Protein AF-A0A8K0HXJ4-F1 (afdb_monomer_lite)

Radius of gyration: 17.36 Å; chains: 1; bounding box: 31×58×34 Å

InterPro domains:
  IPR015947 PUA-like superfamily [SSF88697] (5-65)

Foldseek 3Di:
DDDDFDDDPPPDGDDDDFFAQQADDDPVNLVVDPVNVPPPVVVPVPDDDGDDDPVRVVVVCVVSVHGDGPPPDDDDPDPDDDDDD

Organism: Cocos nucifera (NCBI:txid13894)

Secondary structure (DSSP, 8-state):
-PPPPP--TTS--------EESSPPPHHHHHH-STTTT-HHHH-TT-SS----HHHHHHHHHHTT-EE--SSS------------

Sequence (85 aa):
MPVVFTAGEEGAVDLKKLGKMRCPICLKDIKAEVVMKGFTLLRQPHILVIPVLEDIWEHLYEKGKGFTDDEEGVLAVAVEEEEEG

Structure (mmCIF, N/CA/C/O backbone):
data_AF-A0A8K0HXJ4-F1
#
_entry.id   AF-A0A8K0HXJ4-F1
#
loop_
_atom_site.group_PDB
_atom_site.id
_atom_site.type_symbol
_atom_site.label_atom_id
_atom_site.label_alt_id
_atom_site.label_comp_id
_atom_site.label_asym_id
_atom_site.label_entity_id
_atom_site.label_seq_id
_atom_site.pdbx_PDB_ins_code
_atom_site.Cartn_x
_atom_site.Cartn_y
_atom_site.Cartn_z
_atom_site.occupancy
_atom_site.B_iso_or_equiv
_atom_site.auth_seq_id
_atom_site.auth_comp_id
_atom_site.auth_asym_id
_atom_site.auth_atom_id
_atom_site.pdbx_PDB_model_num
ATOM 1 N N . MET A 1 1 ? -9.376 4.076 -14.146 1.00 37.97 1 MET A N 1
ATOM 2 C CA . MET A 1 1 ? -8.860 3.604 -15.463 1.00 37.97 1 MET A CA 1
ATOM 3 C C . MET A 1 1 ? -9.059 2.093 -15.586 1.00 37.97 1 MET A C 1
ATOM 5 O O . MET A 1 1 ? -8.751 1.411 -14.616 1.00 37.97 1 MET A O 1
ATOM 9 N N . PRO A 1 2 ? -9.563 1.540 -16.708 1.00 39.22 2 PRO A N 1
ATOM 10 C CA . PRO A 1 2 ? -9.660 0.090 -16.869 1.00 39.22 2 PRO A CA 1
ATOM 11 C C . PRO A 1 2 ? -8.280 -0.513 -17.166 1.00 39.22 2 PRO A C 1
ATOM 13 O O . PRO A 1 2 ? -7.583 -0.075 -18.080 1.00 39.22 2 PRO A O 1
ATOM 16 N N . VAL A 1 3 ? -7.889 -1.521 -16.389 1.00 50.81 3 VAL A N 1
ATOM 17 C CA . VAL A 1 3 ? -6.677 -2.314 -16.631 1.00 50.81 3 VAL A CA 1
ATOM 18 C C . VAL A 1 3 ? -6.995 -3.325 -17.737 1.00 50.81 3 VAL A C 1
ATOM 20 O O . VAL A 1 3 ? -7.940 -4.103 -17.612 1.00 50.81 3 VAL A O 1
ATOM 23 N N . VAL A 1 4 ? -6.250 -3.285 -18.844 1.00 47.50 4 VAL A N 1
ATOM 24 C CA . VAL A 1 4 ? -6.387 -4.243 -19.953 1.00 47.50 4 VAL A CA 1
ATOM 25 C C . VAL A 1 4 ? -5.574 -5.488 -19.608 1.00 47.50 4 VAL A C 1
ATOM 27 O O . VAL A 1 4 ? -4.360 -5.398 -19.449 1.00 47.50 4 VAL A O 1
ATOM 30 N N . PHE A 1 5 ? -6.231 -6.643 -19.499 1.00 50.41 5 PHE A N 1
ATOM 31 C CA . PHE A 1 5 ? -5.564 -7.929 -19.290 1.00 50.41 5 PHE A CA 1
ATOM 32 C C . PHE A 1 5 ? -5.497 -8.690 -20.615 1.00 50.41 5 PHE A C 1
ATOM 34 O O . PHE A 1 5 ? -6.528 -8.966 -21.230 1.00 50.41 5 PHE A O 1
ATOM 41 N N . THR A 1 6 ? -4.294 -9.048 -21.060 1.00 49.78 6 THR A N 1
ATOM 42 C CA . THR A 1 6 ? -4.109 -10.049 -22.114 1.00 49.78 6 THR A CA 1
ATOM 43 C C . THR A 1 6 ? -4.086 -11.416 -21.448 1.00 49.78 6 THR A C 1
ATOM 45 O O . THR A 1 6 ? -3.248 -11.658 -20.583 1.00 49.78 6 THR A O 1
ATOM 48 N N . ALA A 1 7 ? -5.032 -12.285 -21.800 1.00 49.16 7 ALA A N 1
ATOM 49 C CA . ALA A 1 7 ? -5.121 -13.630 -21.244 1.00 49.16 7 ALA A CA 1
ATOM 50 C C . ALA A 1 7 ? -3.878 -14.446 -21.637 1.00 49.16 7 ALA A C 1
ATOM 52 O O . ALA A 1 7 ? -3.791 -14.944 -22.757 1.00 49.16 7 ALA A O 1
ATOM 53 N N . GLY A 1 8 ? -2.914 -14.550 -20.724 1.00 53.84 8 GLY A N 1
ATOM 54 C CA . GLY A 1 8 ? -1.930 -15.624 -20.743 1.00 53.84 8 GLY A CA 1
ATOM 55 C C . GLY A 1 8 ? -2.600 -16.926 -20.305 1.00 53.84 8 GLY A C 1
ATOM 56 O O . GLY A 1 8 ? -3.492 -16.917 -19.448 1.00 53.84 8 GLY A O 1
ATOM 57 N N . GLU A 1 9 ? -2.204 -18.040 -20.919 1.00 54.88 9 GLU A N 1
ATOM 58 C CA . GLU A 1 9 ? -2.553 -19.377 -20.437 1.00 54.88 9 GLU A CA 1
ATOM 59 C C . GLU A 1 9 ? -2.191 -19.469 -18.939 1.00 54.88 9 GLU A C 1
ATOM 61 O O . GLU A 1 9 ? -1.124 -19.025 -18.533 1.00 54.88 9 GLU A O 1
ATOM 66 N N . GLU A 1 10 ? -3.093 -20.006 -18.111 1.00 60.62 10 GLU A N 1
ATOM 67 C CA . GLU A 1 10 ? -2.899 -20.290 -16.668 1.00 60.62 10 GLU A CA 1
ATOM 68 C C .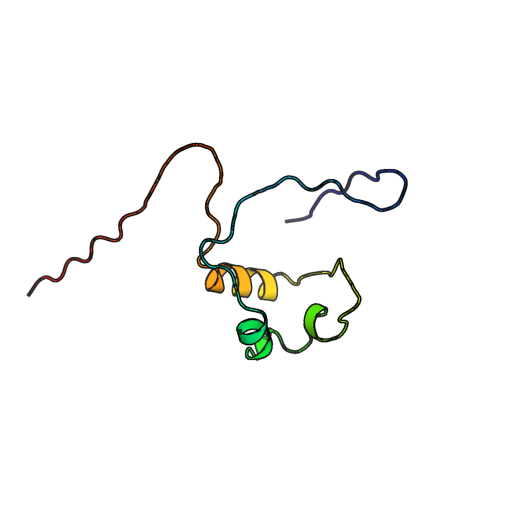 GLU A 1 10 ? -3.206 -19.187 -15.632 1.00 60.62 10 GLU A C 1
ATOM 70 O O . GLU A 1 10 ? -2.926 -19.364 -14.447 1.00 60.62 10 GLU A O 1
ATOM 75 N N . GLY A 1 11 ? -3.882 -18.092 -15.995 1.00 68.31 11 GLY A N 1
ATOM 76 C CA . GLY A 1 11 ? -4.509 -17.208 -14.991 1.00 68.31 11 GLY A CA 1
ATOM 77 C C . GLY A 1 11 ? -3.539 -16.385 -14.128 1.00 68.31 11 GLY A C 1
ATOM 78 O O . GLY A 1 11 ? -3.958 -15.784 -13.136 1.00 68.31 11 GLY A O 1
ATOM 79 N N . ALA A 1 12 ? -2.265 -16.327 -14.515 1.00 77.19 12 ALA A N 1
ATOM 80 C CA . ALA A 1 12 ? -1.294 -15.357 -14.029 1.00 77.19 12 ALA A CA 1
ATOM 81 C C . ALA A 1 12 ? -1.286 -14.113 -14.933 1.00 77.19 12 ALA A C 1
ATOM 83 O O . ALA A 1 12 ? -1.619 -14.183 -16.116 1.00 77.19 12 ALA A O 1
ATOM 84 N N . VAL A 1 13 ? -0.916 -12.964 -14.369 1.00 81.75 13 VAL A N 1
ATOM 85 C CA . VAL A 1 13 ? -0.816 -11.693 -15.098 1.00 81.75 13 VAL A CA 1
ATOM 86 C C . VAL A 1 13 ? 0.599 -11.144 -14.985 1.00 81.75 13 VAL A C 1
ATOM 88 O O . VAL A 1 13 ? 1.162 -11.092 -13.890 1.00 81.75 13 VAL A O 1
ATOM 91 N N . ASP A 1 14 ? 1.163 -10.712 -16.110 1.00 86.88 14 ASP A N 1
ATOM 92 C CA . ASP A 1 14 ? 2.434 -9.995 -16.127 1.00 86.88 14 ASP A CA 1
ATOM 93 C C . ASP A 1 14 ? 2.232 -8.563 -15.618 1.00 86.88 14 ASP A C 1
ATOM 95 O O . ASP A 1 14 ? 1.385 -7.815 -16.114 1.00 86.88 14 ASP A O 1
ATOM 99 N N . LEU A 1 15 ? 3.021 -8.164 -14.617 1.00 85.44 15 LEU A N 1
ATOM 100 C CA . LEU A 1 15 ? 2.978 -6.823 -14.034 1.00 85.44 15 LEU A CA 1
ATOM 101 C C . LEU A 1 15 ? 4.230 -6.037 -14.422 1.00 85.44 15 LEU A C 1
ATOM 103 O O . LEU A 1 15 ? 5.357 -6.485 -14.211 1.00 85.44 15 LEU A O 1
ATOM 107 N N . LYS A 1 16 ? 4.037 -4.816 -14.927 1.00 86.31 16 LYS A N 1
ATOM 108 C CA . LYS A 1 16 ? 5.124 -3.849 -15.099 1.00 86.31 16 LYS A CA 1
ATOM 109 C C 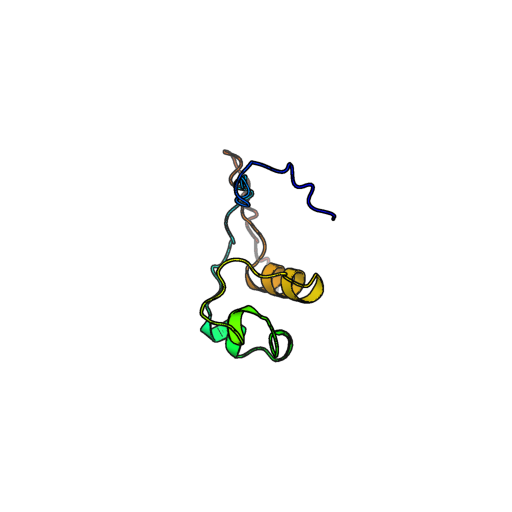. LYS A 1 16 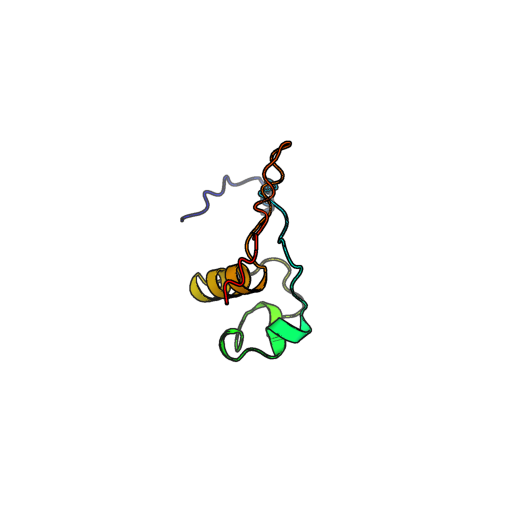? 5.290 -3.043 -13.813 1.00 86.31 16 LYS A C 1
ATOM 111 O O . LYS A 1 16 ? 4.319 -2.510 -13.277 1.00 86.31 16 LYS A O 1
ATOM 116 N N . LYS A 1 17 ? 6.528 -2.909 -13.334 1.00 84.69 17 LYS A N 1
ATOM 117 C CA . LYS A 1 17 ? 6.840 -2.010 -12.217 1.00 84.69 17 LYS A CA 1
ATOM 118 C C . LYS A 1 17 ? 6.569 -0.561 -12.647 1.00 84.69 17 LYS A C 1
ATOM 120 O O . LYS A 1 17 ? 7.162 -0.106 -13.621 1.00 84.69 17 LYS A O 1
ATOM 125 N N . LEU A 1 18 ? 5.686 0.132 -11.925 1.00 83.56 18 LEU A N 1
ATOM 126 C CA . LEU A 1 18 ? 5.347 1.539 -12.179 1.00 83.56 18 LEU A CA 1
ATOM 127 C C . LEU A 1 18 ? 6.211 2.497 -11.343 1.00 83.56 18 LEU A C 1
ATOM 129 O O . LEU A 1 18 ? 6.763 3.448 -11.871 1.00 83.56 18 LEU A O 1
ATOM 133 N N . GLY A 1 19 ? 6.375 2.216 -10.051 1.00 83.69 19 GLY A N 1
ATOM 134 C CA . GLY A 1 19 ? 7.125 3.055 -9.117 1.00 83.69 19 GLY A CA 1
ATOM 135 C C . GLY A 1 19 ? 7.105 2.468 -7.707 1.00 83.69 19 GLY A C 1
ATOM 136 O O . GLY A 1 19 ? 6.450 1.451 -7.460 1.00 83.69 19 GLY A O 1
ATOM 137 N N . LYS A 1 20 ? 7.844 3.079 -6.778 1.00 84.94 20 LYS A N 1
ATOM 138 C CA . LYS A 1 20 ? 7.825 2.716 -5.348 1.00 84.94 20 LYS A CA 1
ATOM 139 C C . LYS A 1 20 ? 7.023 3.740 -4.561 1.00 84.94 20 LYS A C 1
ATOM 141 O O . LYS A 1 20 ? 7.052 4.921 -4.880 1.00 84.94 20 LYS A O 1
ATOM 146 N N . MET A 1 21 ? 6.307 3.305 -3.526 1.00 84.44 21 MET A N 1
ATOM 147 C CA . MET A 1 21 ? 5.616 4.234 -2.623 1.00 84.44 21 MET A CA 1
ATOM 148 C C . MET A 1 21 ? 6.657 5.093 -1.899 1.00 84.44 21 MET A C 1
ATOM 150 O O . MET A 1 21 ? 7.645 4.540 -1.405 1.00 84.44 21 MET A O 1
ATOM 154 N N . ARG A 1 22 ? 6.450 6.414 -1.806 1.00 86.19 22 ARG A N 1
ATOM 155 C CA . ARG A 1 22 ? 7.415 7.304 -1.126 1.00 86.19 22 ARG A CA 1
ATOM 156 C C . ARG A 1 22 ? 7.523 6.989 0.364 1.00 86.19 22 ARG A C 1
ATOM 158 O O . ARG A 1 22 ? 8.604 7.062 0.944 1.00 86.19 22 ARG A O 1
ATOM 165 N N . CYS A 1 23 ? 6.407 6.615 0.981 1.00 87.88 23 CYS A N 1
ATOM 166 C CA . CYS A 1 23 ? 6.350 6.131 2.353 1.00 87.88 23 CYS A CA 1
ATOM 167 C C . CYS A 1 23 ? 5.668 4.755 2.392 1.00 87.88 23 CYS A C 1
ATOM 169 O O . CYS A 1 23 ? 4.494 4.654 2.032 1.00 87.88 23 CYS A O 1
ATOM 171 N N . PRO A 1 24 ? 6.363 3.683 2.822 1.00 86.88 24 PRO A N 1
ATOM 172 C CA . PRO A 1 24 ? 5.741 2.373 2.962 1.00 86.88 24 PRO A CA 1
ATOM 173 C C . PRO A 1 24 ? 4.653 2.417 4.039 1.00 86.88 24 PRO A C 1
ATOM 175 O O . PRO A 1 24 ? 4.862 2.939 5.134 1.00 86.88 24 PRO A O 1
ATOM 178 N N . ILE A 1 25 ? 3.488 1.849 3.732 1.00 87.88 25 ILE A N 1
ATOM 179 C CA . ILE A 1 25 ? 2.331 1.861 4.629 1.00 87.88 25 ILE A CA 1
ATOM 180 C C . ILE A 1 25 ? 2.348 0.603 5.492 1.00 87.88 25 ILE A C 1
ATOM 182 O O . ILE A 1 25 ? 2.375 -0.520 4.984 1.00 87.88 25 ILE A O 1
ATOM 186 N N . CYS A 1 26 ? 2.297 0.773 6.813 1.00 88.69 26 CYS A N 1
ATOM 187 C CA . CYS A 1 26 ? 2.226 -0.361 7.722 1.00 88.69 26 CYS A CA 1
ATOM 188 C C . CYS A 1 26 ? 0.813 -0.959 7.739 1.00 88.69 26 CYS A C 1
ATOM 190 O O . CYS A 1 26 ? -0.182 -0.248 7.860 1.00 88.69 26 CYS A O 1
ATOM 192 N N . LEU A 1 27 ? 0.715 -2.293 7.766 1.00 87.50 27 LEU A N 1
ATOM 193 C CA . LEU A 1 27 ? -0.569 -2.995 7.936 1.00 87.50 27 LEU A CA 1
ATOM 194 C C . LEU A 1 27 ? -1.311 -2.591 9.221 1.00 87.50 27 LEU A C 1
ATOM 196 O O . LEU A 1 27 ? -2.532 -2.703 9.289 1.00 87.50 27 LEU A O 1
ATOM 200 N N . LYS A 1 28 ? -0.579 -2.147 10.252 1.00 87.75 28 LYS A N 1
ATOM 201 C CA . LYS A 1 28 ? -1.164 -1.624 11.494 1.00 87.75 28 LYS A CA 1
ATOM 202 C C . LYS A 1 28 ? -1.972 -0.352 11.237 1.00 87.75 28 LYS A C 1
ATOM 204 O O . LYS A 1 28 ? -3.080 -0.250 11.748 1.00 87.75 28 LYS A O 1
ATOM 209 N N . ASP A 1 29 ? -1.445 0.551 10.413 1.00 86.69 29 ASP A N 1
ATOM 210 C CA . ASP A 1 29 ? -2.111 1.807 10.071 1.00 86.69 29 ASP A CA 1
ATOM 211 C C . ASP A 1 29 ? -3.363 1.538 9.237 1.00 86.69 29 ASP A C 1
ATOM 213 O O . ASP A 1 29 ? -4.420 2.077 9.536 1.00 86.69 29 ASP A O 1
ATOM 217 N N . ILE A 1 30 ? -3.279 0.611 8.276 1.00 87.06 30 ILE A N 1
ATOM 218 C CA . ILE A 1 30 ? -4.427 0.195 7.450 1.00 87.06 30 ILE A CA 1
ATOM 219 C C . ILE A 1 30 ? -5.542 -0.399 8.322 1.00 87.06 30 ILE A C 1
ATOM 221 O O . ILE A 1 30 ? -6.716 -0.119 8.118 1.00 87.06 30 ILE A O 1
ATOM 225 N N . LYS A 1 31 ? -5.199 -1.213 9.330 1.00 85.44 31 LYS A N 1
ATOM 226 C CA . LYS A 1 31 ? -6.191 -1.803 10.247 1.00 85.44 31 LYS A CA 1
ATOM 227 C C . LYS A 1 31 ? -6.863 -0.785 11.169 1.00 85.44 31 LYS A C 1
ATOM 229 O O . LYS A 1 31 ? -7.962 -1.061 11.645 1.00 85.44 31 LYS A O 1
ATOM 234 N N . ALA A 1 32 ? -6.196 0.327 11.470 1.00 86.44 32 ALA A N 1
ATOM 235 C CA . ALA A 1 32 ? -6.709 1.348 12.379 1.00 86.44 32 ALA A CA 1
ATOM 236 C C . ALA A 1 32 ? -7.728 2.287 11.708 1.00 86.44 32 ALA A C 1
ATOM 238 O O . ALA A 1 32 ? -8.472 2.980 12.401 1.00 86.44 32 ALA A O 1
ATOM 239 N N . GLU A 1 33 ? -7.784 2.309 10.377 1.00 84.69 33 GLU A N 1
ATOM 240 C CA . GLU A 1 33 ? -8.622 3.237 9.625 1.00 84.69 33 GLU A CA 1
ATOM 241 C C . GLU A 1 33 ? -10.043 2.723 9.402 1.00 84.69 33 GLU A C 1
ATOM 243 O O . GLU A 1 33 ? -10.282 1.594 8.973 1.00 84.69 33 GLU A O 1
ATOM 248 N N . VAL A 1 34 ? -11.013 3.609 9.633 1.00 82.19 34 VAL A N 1
ATOM 249 C CA . VAL A 1 34 ? -12.438 3.307 9.446 1.00 82.19 34 VAL A CA 1
ATOM 250 C C . VAL A 1 34 ? -12.770 3.074 7.970 1.00 82.19 34 VAL A C 1
ATOM 252 O O . VAL A 1 34 ? -13.575 2.197 7.668 1.00 82.19 34 VAL A O 1
ATOM 255 N N . VAL A 1 35 ? -12.112 3.797 7.059 1.00 81.56 35 VAL A N 1
ATOM 256 C CA . VAL A 1 35 ? -12.284 3.669 5.598 1.00 81.56 35 VAL A CA 1
ATOM 257 C C . VAL A 1 35 ? -11.864 2.280 5.098 1.00 81.56 35 VAL A C 1
ATOM 259 O O . VAL A 1 35 ? -12.434 1.753 4.149 1.00 81.56 35 VAL A O 1
ATOM 262 N N . MET A 1 36 ? -10.936 1.623 5.799 1.00 82.56 36 MET A N 1
ATOM 263 C CA . MET A 1 36 ? -10.438 0.284 5.466 1.00 82.56 36 MET A CA 1
ATOM 264 C C . MET A 1 36 ? -11.318 -0.844 6.028 1.00 82.56 36 MET A C 1
ATOM 266 O O . MET A 1 36 ? -11.040 -2.034 5.831 1.00 82.56 36 MET A O 1
ATOM 270 N N . LYS A 1 37 ? -12.398 -0.507 6.744 1.00 79.62 37 LYS A N 1
ATOM 271 C CA . LYS A 1 37 ? -13.286 -1.488 7.367 1.00 79.62 37 LYS A CA 1
ATOM 272 C C . LYS A 1 37 ? -14.052 -2.261 6.294 1.00 79.62 37 LYS A C 1
ATOM 274 O O . LYS A 1 37 ? -14.943 -1.739 5.638 1.00 79.62 37 LYS A O 1
ATOM 279 N N . GLY A 1 38 ? -13.732 -3.546 6.166 1.00 77.75 38 GLY A N 1
ATOM 280 C CA . GLY A 1 38 ? -14.321 -4.422 5.149 1.00 77.75 38 GLY A CA 1
ATOM 281 C C . GLY A 1 38 ? -13.441 -4.622 3.919 1.00 77.75 38 GLY A C 1
ATOM 282 O O . GLY A 1 38 ? -13.829 -5.387 3.038 1.00 77.75 38 GLY A O 1
ATOM 283 N N . PHE A 1 39 ? -12.246 -4.023 3.886 1.00 83.94 39 PHE A N 1
ATOM 284 C CA . PHE A 1 39 ? -11.269 -4.296 2.843 1.00 83.94 39 PHE A CA 1
ATOM 285 C C . PHE A 1 39 ? -10.901 -5.787 2.819 1.00 83.94 39 PHE A C 1
ATOM 287 O O . PHE A 1 39 ? -10.600 -6.390 3.857 1.00 83.94 39 PHE A O 1
ATOM 294 N N . THR A 1 40 ? -10.921 -6.387 1.627 1.00 83.94 40 THR A N 1
ATOM 295 C CA . THR A 1 40 ? -10.742 -7.834 1.422 1.00 83.94 40 THR A CA 1
ATOM 296 C C . THR A 1 40 ? -9.438 -8.346 2.030 1.00 83.94 40 THR A C 1
ATOM 298 O O . THR A 1 40 ? -9.435 -9.420 2.631 1.00 83.94 40 THR A O 1
ATOM 301 N N . LEU A 1 41 ? -8.369 -7.536 1.993 1.00 83.38 41 LEU A N 1
ATOM 302 C CA . LEU A 1 41 ? -7.076 -7.859 2.609 1.00 83.38 41 LEU A CA 1
ATOM 303 C C . LEU A 1 41 ? -7.187 -8.166 4.108 1.00 83.38 41 LEU A C 1
ATOM 305 O O . LEU A 1 41 ? -6.500 -9.042 4.625 1.00 83.38 41 LEU A O 1
ATOM 309 N N . LEU A 1 42 ? -8.044 -7.430 4.824 1.00 82.94 42 LEU A N 1
ATOM 310 C CA . LEU A 1 42 ? -8.212 -7.577 6.270 1.00 82.94 42 LEU A CA 1
ATOM 311 C C . LEU A 1 42 ? -9.163 -8.719 6.627 1.00 82.94 42 LEU A C 1
ATOM 313 O O . LEU A 1 42 ? -9.056 -9.298 7.707 1.00 82.94 42 LEU A O 1
ATOM 317 N N . ARG A 1 43 ? -10.098 -9.037 5.727 1.00 82.94 43 ARG A N 1
ATOM 318 C CA . ARG A 1 43 ? -11.126 -10.058 5.942 1.00 82.94 43 ARG A CA 1
ATOM 319 C C . ARG A 1 43 ? -10.660 -11.461 5.553 1.00 82.94 43 ARG A C 1
ATOM 321 O O . ARG A 1 43 ? -11.110 -12.427 6.165 1.00 82.94 43 ARG A O 1
ATOM 328 N N . GLN A 1 44 ? -9.798 -11.590 4.547 1.00 83.81 44 GLN A N 1
ATOM 329 C CA . GLN A 1 44 ? -9.391 -12.881 3.987 1.00 83.81 44 GLN A CA 1
ATOM 330 C C . GLN A 1 44 ? -7.859 -12.974 3.882 1.00 83.81 44 GLN A C 1
ATOM 332 O O . GLN A 1 44 ? -7.288 -12.633 2.850 1.00 83.81 44 GLN A O 1
ATOM 337 N N . PRO A 1 45 ? -7.174 -13.465 4.932 1.00 76.75 45 PRO A N 1
ATOM 338 C CA . PRO A 1 45 ? -5.711 -13.422 5.021 1.00 76.75 45 PRO A CA 1
ATOM 339 C C . PRO A 1 45 ? -4.980 -14.367 4.053 1.00 76.75 45 PRO A C 1
ATOM 341 O O . PRO A 1 45 ? -3.765 -14.278 3.929 1.00 76.75 45 PRO A O 1
ATOM 344 N N . HIS A 1 46 ? -5.689 -15.288 3.395 1.00 84.25 46 HIS A N 1
ATOM 345 C CA . HIS A 1 46 ? -5.119 -16.281 2.474 1.00 84.25 46 HIS A CA 1
ATOM 346 C C . HIS A 1 46 ? -5.324 -15.935 0.989 1.00 84.25 46 HIS A C 1
ATOM 348 O O . HIS A 1 46 ? -5.010 -16.755 0.130 1.00 84.25 46 HIS A O 1
ATOM 354 N N . ILE A 1 47 ? -5.861 -14.751 0.672 1.00 81.31 47 ILE A N 1
ATOM 355 C CA . ILE A 1 47 ? -6.017 -14.288 -0.712 1.00 81.31 47 ILE A CA 1
ATOM 356 C C . ILE A 1 47 ? -4.838 -13.385 -1.080 1.00 81.31 47 ILE A C 1
ATOM 358 O O . ILE A 1 47 ? -4.546 -12.423 -0.377 1.00 81.31 47 ILE A O 1
ATOM 362 N N . LEU A 1 48 ? -4.174 -13.698 -2.197 1.00 78.94 48 LEU A N 1
ATOM 363 C CA . LEU A 1 48 ? -2.984 -12.984 -2.680 1.00 78.94 48 LEU A CA 1
ATOM 364 C C . LEU A 1 48 ? -3.316 -11.838 -3.646 1.00 78.94 48 LEU A C 1
ATOM 366 O O . LEU A 1 48 ? -2.600 -10.843 -3.683 1.00 78.94 48 LEU A O 1
ATOM 370 N N . VAL A 1 49 ? -4.402 -11.968 -4.413 1.00 85.81 49 VAL A N 1
ATOM 371 C CA . VAL A 1 49 ? -4.866 -10.962 -5.376 1.00 85.81 49 VAL A CA 1
ATOM 372 C C . VAL A 1 49 ? -6.280 -10.561 -5.003 1.00 85.81 49 VAL A C 1
ATOM 374 O O . VAL A 1 49 ? -7.179 -11.398 -4.958 1.00 85.81 49 VAL A O 1
ATOM 377 N N . ILE A 1 50 ? -6.474 -9.279 -4.718 1.00 87.25 50 ILE A N 1
ATOM 378 C CA . ILE A 1 50 ? -7.752 -8.737 -4.265 1.00 87.25 50 ILE A CA 1
ATOM 379 C C . ILE A 1 50 ? -8.158 -7.546 -5.132 1.00 87.25 50 ILE A C 1
ATOM 381 O O . ILE A 1 50 ? -7.296 -6.761 -5.530 1.00 87.25 50 ILE A O 1
ATOM 385 N N . PRO A 1 51 ? -9.460 -7.369 -5.400 1.00 86.00 51 PRO A N 1
ATOM 386 C CA . PRO A 1 51 ? -9.946 -6.125 -5.968 1.00 86.00 51 PRO A CA 1
ATOM 387 C C . PRO A 1 51 ? -9.773 -4.996 -4.945 1.00 86.00 51 PRO A C 1
ATOM 389 O O . PRO A 1 51 ? -10.067 -5.164 -3.757 1.00 86.00 51 PRO A O 1
ATOM 392 N N . VAL A 1 52 ? -9.314 -3.842 -5.421 1.00 88.94 52 VAL A N 1
ATOM 393 C CA . VAL A 1 52 ? -9.186 -2.612 -4.633 1.00 88.94 52 VAL A CA 1
ATOM 394 C C . VAL A 1 52 ? -10.167 -1.595 -5.203 1.00 88.94 52 VAL A C 1
ATOM 396 O O . VAL A 1 52 ? -10.186 -1.373 -6.411 1.00 88.94 52 VAL A O 1
ATOM 399 N N . LEU A 1 53 ? -11.019 -1.030 -4.345 1.00 88.00 53 LEU A N 1
ATOM 400 C CA . L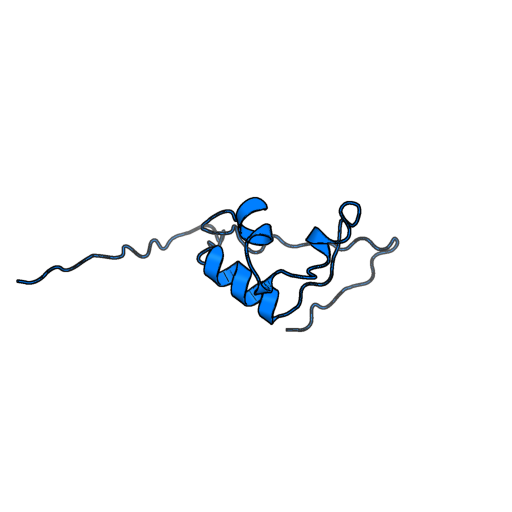EU A 1 53 ? -11.939 0.044 -4.728 1.00 88.00 53 LEU A CA 1
ATOM 401 C C . LEU A 1 53 ? -11.158 1.345 -4.946 1.00 88.00 53 LEU A C 1
ATOM 403 O O . LEU A 1 53 ? -10.140 1.555 -4.291 1.00 88.00 53 LEU A O 1
ATOM 407 N N . GLU A 1 54 ? -11.650 2.213 -5.828 1.00 88.75 54 GLU A N 1
ATOM 408 C CA . GLU A 1 54 ? -10.991 3.483 -6.171 1.00 88.75 54 GLU A CA 1
ATOM 409 C C . GLU A 1 54 ? -10.783 4.363 -4.930 1.00 88.75 54 GLU A C 1
ATOM 411 O O . GLU A 1 54 ? -9.646 4.715 -4.634 1.00 88.75 54 GLU A O 1
ATOM 416 N N . ASP A 1 55 ? -11.820 4.549 -4.110 1.00 88.25 55 ASP A N 1
ATOM 417 C CA . ASP A 1 55 ? -11.742 5.312 -2.854 1.00 88.25 55 ASP A CA 1
ATOM 418 C C . ASP A 1 55 ? -10.667 4.773 -1.885 1.00 88.25 55 ASP A C 1
ATOM 420 O O . ASP A 1 55 ? -9.973 5.523 -1.200 1.00 88.25 55 ASP A O 1
ATOM 424 N N . ILE A 1 56 ? -10.505 3.444 -1.826 1.00 89.06 56 ILE A N 1
ATOM 425 C CA . ILE A 1 56 ? -9.484 2.796 -0.985 1.00 89.06 56 ILE A CA 1
ATOM 426 C C . ILE A 1 56 ? -8.091 3.054 -1.561 1.00 89.06 56 ILE A C 1
ATOM 428 O O . ILE A 1 56 ? -7.140 3.282 -0.811 1.00 89.06 56 ILE A O 1
ATOM 432 N N . TRP A 1 57 ? -7.960 2.991 -2.886 1.00 88.62 57 TRP A N 1
ATOM 433 C CA . TRP A 1 57 ? -6.702 3.248 -3.571 1.00 88.62 57 TRP A CA 1
ATOM 434 C C . TRP A 1 57 ? -6.247 4.698 -3.403 1.00 88.62 57 TRP A C 1
ATOM 436 O O . TRP A 1 57 ? -5.085 4.916 -3.070 1.00 88.62 57 TRP A O 1
ATOM 446 N N . GLU A 1 58 ? -7.147 5.667 -3.574 1.00 90.62 58 GLU A N 1
ATOM 447 C CA . GLU A 1 58 ? -6.856 7.090 -3.370 1.00 90.62 58 GLU A CA 1
ATOM 448 C C . GLU A 1 58 ? -6.392 7.361 -1.938 1.00 90.62 58 GLU A C 1
ATOM 450 O O . GLU A 1 58 ? -5.339 7.964 -1.729 1.00 90.62 58 GLU A O 1
ATOM 455 N N . HIS A 1 59 ? -7.091 6.798 -0.949 1.00 90.00 59 HIS A N 1
ATOM 456 C CA . HIS A 1 59 ? -6.706 6.939 0.455 1.00 90.00 59 HIS A CA 1
ATOM 457 C C . HIS A 1 59 ? -5.317 6.347 0.744 1.00 90.00 59 HIS A C 1
ATOM 459 O O . HIS A 1 59 ? -4.487 6.963 1.418 1.00 90.00 59 HIS A O 1
ATOM 465 N N . LEU A 1 60 ? -5.017 5.155 0.209 1.00 88.75 60 LEU A N 1
ATOM 466 C CA . LEU A 1 60 ? -3.677 4.566 0.316 1.00 88.75 60 LEU A CA 1
ATOM 467 C C . LEU A 1 60 ? -2.631 5.439 -0.383 1.00 88.75 60 LEU A C 1
ATOM 469 O O . LEU A 1 60 ? -1.549 5.649 0.16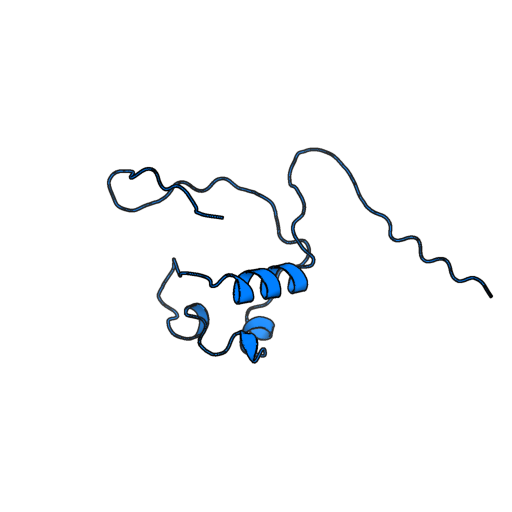4 1.00 88.75 60 LEU A O 1
ATOM 473 N N . TYR A 1 61 ? -2.940 5.961 -1.567 1.00 89.00 61 TYR A N 1
ATOM 474 C CA . TYR A 1 61 ? -2.044 6.809 -2.343 1.00 89.00 61 TYR A CA 1
ATOM 475 C C . TYR A 1 61 ? -1.639 8.073 -1.571 1.00 89.00 61 TYR A C 1
ATOM 477 O O . TYR A 1 61 ? -0.444 8.372 -1.462 1.00 89.00 61 TYR A O 1
ATOM 485 N N . GLU A 1 62 ? -2.607 8.755 -0.957 1.00 89.69 62 GLU A N 1
ATOM 486 C CA . GLU A 1 62 ? -2.368 9.921 -0.101 1.00 89.69 62 GLU A CA 1
ATOM 487 C C . GLU A 1 62 ? -1.506 9.564 1.115 1.00 89.69 62 GLU A C 1
ATOM 489 O O . GLU A 1 62 ? -0.503 10.230 1.396 1.00 89.69 62 GLU A O 1
ATOM 494 N N . LYS A 1 63 ? -1.824 8.458 1.802 1.00 88.25 63 LYS A N 1
ATOM 495 C CA . LYS A 1 63 ? -1.066 8.016 2.983 1.00 88.25 63 LYS A CA 1
ATOM 496 C C . LYS A 1 63 ? 0.382 7.656 2.659 1.00 88.25 63 LYS A C 1
ATOM 498 O O . LYS A 1 63 ? 1.284 7.909 3.458 1.00 88.25 63 LYS A O 1
ATOM 503 N N . GLY A 1 64 ? 0.605 7.068 1.487 1.00 87.62 64 GLY A N 1
ATOM 504 C CA . GLY A 1 64 ? 1.936 6.728 0.991 1.00 87.62 64 GLY A CA 1
ATOM 505 C C . GLY A 1 64 ? 2.724 7.916 0.450 1.00 87.62 64 GLY A C 1
ATOM 506 O O . GLY A 1 64 ? 3.874 7.725 0.048 1.00 87.62 64 GLY A O 1
ATOM 507 N N . LYS A 1 65 ? 2.135 9.123 0.456 1.00 87.94 65 LYS A N 1
ATOM 508 C CA . LYS A 1 65 ? 2.686 10.350 -0.135 1.00 87.94 65 LYS A CA 1
ATOM 509 C C . LYS A 1 65 ? 3.005 10.194 -1.629 1.00 87.94 65 LYS A C 1
ATOM 511 O O . LYS A 1 65 ? 3.983 10.755 -2.122 1.00 87.94 65 LYS A O 1
ATOM 516 N N . GLY A 1 66 ? 2.182 9.420 -2.336 1.00 85.88 66 GLY A N 1
ATOM 517 C CA . GLY A 1 66 ? 2.342 9.102 -3.751 1.00 85.88 66 GLY A CA 1
ATOM 518 C C . GLY A 1 66 ? 3.457 8.098 -4.063 1.00 85.88 66 GLY A C 1
ATOM 519 O O . GLY A 1 66 ? 3.988 7.415 -3.181 1.00 85.88 66 GLY A O 1
ATOM 520 N N . PHE A 1 67 ? 3.822 8.008 -5.344 1.00 82.62 67 PHE A N 1
ATOM 521 C CA . PHE A 1 67 ? 4.930 7.176 -5.819 1.00 82.62 67 PHE A CA 1
ATOM 522 C C . PHE A 1 67 ? 6.165 8.032 -6.146 1.00 82.62 67 PHE A C 1
ATOM 524 O O . PHE A 1 67 ? 6.068 9.217 -6.473 1.00 82.62 67 PHE A O 1
ATOM 531 N N . THR A 1 68 ? 7.356 7.458 -5.995 1.00 77.44 68 THR A N 1
ATOM 532 C CA . THR A 1 68 ? 8.522 7.896 -6.760 1.00 77.44 68 THR A CA 1
ATOM 533 C C . THR A 1 68 ? 8.439 7.227 -8.119 1.00 77.44 68 THR A C 1
ATOM 535 O O . THR A 1 68 ? 8.390 5.991 -8.188 1.00 77.44 68 THR A O 1
ATOM 538 N N . ASP A 1 69 ? 8.454 8.028 -9.175 1.00 65.94 69 ASP A N 1
ATOM 539 C CA . ASP A 1 69 ? 8.805 7.551 -10.501 1.00 65.94 69 ASP A CA 1
ATOM 540 C C . ASP A 1 69 ? 10.225 6.983 -10.399 1.00 65.94 69 ASP A C 1
ATOM 542 O O . ASP A 1 69 ? 11.204 7.715 -10.289 1.00 65.94 69 ASP A O 1
ATOM 546 N N . ASP A 1 70 ? 10.349 5.654 -10.367 1.00 55.19 70 ASP A N 1
ATOM 547 C CA . ASP A 1 70 ? 11.609 5.000 -10.728 1.00 55.19 70 ASP A CA 1
ATOM 548 C C . ASP A 1 70 ? 11.706 5.046 -12.270 1.00 55.19 70 ASP A C 1
ATOM 550 O O . ASP A 1 70 ? 11.838 4.016 -12.930 1.00 55.19 70 ASP A O 1
ATOM 554 N N . GLU A 1 71 ? 11.576 6.237 -12.855 1.00 50.41 71 GLU A N 1
ATOM 555 C CA . GLU A 1 71 ? 12.258 6.537 -14.100 1.00 50.41 71 GLU A CA 1
ATOM 556 C C . GLU A 1 71 ? 13.649 6.979 -13.665 1.00 50.41 71 GLU A C 1
ATOM 558 O O . GLU A 1 71 ? 13.811 7.811 -12.773 1.00 50.41 71 GLU A O 1
ATOM 563 N N . GLU A 1 72 ? 14.671 6.329 -14.194 1.00 49.12 72 GLU A N 1
ATOM 564 C CA . GLU A 1 72 ? 16.058 6.679 -13.937 1.00 49.12 72 GLU A CA 1
ATOM 565 C C . GLU A 1 72 ? 16.281 8.173 -14.256 1.00 49.12 72 GLU A C 1
ATOM 567 O O . GLU A 1 72 ? 16.469 8.541 -15.409 1.00 49.12 72 GLU A O 1
ATOM 572 N N . GLY A 1 73 ? 16.215 9.044 -13.238 1.00 36.72 73 GLY A N 1
ATOM 573 C CA . GLY A 1 73 ? 16.550 10.466 -13.348 1.00 36.72 73 GLY A CA 1
ATOM 574 C C . GLY A 1 73 ? 15.536 11.449 -12.749 1.00 36.72 73 GLY A C 1
ATOM 575 O O . GLY A 1 73 ? 14.556 11.782 -13.392 1.00 36.72 73 GLY A O 1
ATOM 576 N N . VAL A 1 74 ? 15.883 11.976 -11.563 1.00 41.16 74 VAL A N 1
ATOM 577 C CA . VAL A 1 74 ? 15.684 13.363 -11.061 1.00 41.16 74 VAL A CA 1
ATOM 578 C C . VAL A 1 74 ? 14.266 13.954 -11.240 1.00 41.16 74 VAL A C 1
ATOM 580 O O . VAL A 1 74 ? 13.826 14.239 -12.341 1.00 41.16 74 VAL A O 1
ATOM 583 N N . LEU A 1 75 ? 13.524 14.256 -10.170 1.00 36.81 75 LEU A N 1
ATOM 584 C CA . LEU A 1 75 ? 13.630 15.548 -9.479 1.00 36.81 75 LEU A CA 1
ATOM 585 C C . LEU A 1 75 ? 13.146 15.443 -8.028 1.00 36.81 75 LEU A C 1
ATOM 587 O O . LEU A 1 75 ? 11.976 15.188 -7.741 1.00 36.81 75 LEU A O 1
ATOM 591 N N . ALA A 1 76 ? 14.073 15.707 -7.109 1.00 40.47 76 ALA A N 1
ATOM 592 C CA . ALA A 1 76 ? 13.747 16.144 -5.766 1.00 40.47 76 ALA A CA 1
ATOM 593 C C . ALA A 1 76 ? 12.961 17.458 -5.865 1.00 40.47 76 ALA A C 1
ATOM 595 O O . ALA A 1 76 ? 13.469 18.440 -6.401 1.00 40.47 76 ALA A O 1
ATOM 596 N N . VAL A 1 77 ? 11.743 17.486 -5.331 1.00 44.09 77 VAL A N 1
ATOM 597 C CA . VAL A 1 77 ? 11.131 18.754 -4.935 1.00 44.09 77 VAL A CA 1
ATOM 598 C C . VAL A 1 77 ? 11.557 18.975 -3.491 1.00 44.09 77 VAL A C 1
ATOM 600 O O . VAL A 1 77 ? 11.017 18.355 -2.574 1.00 44.09 77 VAL A O 1
ATOM 603 N N . ALA A 1 78 ? 12.596 19.792 -3.318 1.00 44.09 78 ALA A N 1
ATOM 604 C CA . ALA A 1 78 ? 12.880 20.430 -2.045 1.00 44.09 78 ALA A CA 1
ATOM 605 C C . ALA A 1 78 ? 11.660 21.287 -1.688 1.00 44.09 78 ALA A C 1
ATOM 607 O O . ALA A 1 78 ? 11.255 22.150 -2.465 1.00 44.09 78 ALA A O 1
ATOM 608 N N . VAL A 1 79 ? 11.039 20.997 -0.548 1.00 45.84 79 VAL A N 1
ATOM 609 C CA . VAL A 1 79 ? 10.152 21.959 0.100 1.00 45.84 79 VAL A CA 1
ATOM 610 C C . VAL A 1 79 ? 11.090 22.897 0.846 1.00 45.84 79 VAL A C 1
ATOM 612 O O . VAL A 1 79 ? 11.647 22.513 1.871 1.00 45.84 79 VAL A O 1
ATOM 615 N N . GLU A 1 80 ? 11.344 24.068 0.272 1.00 45.88 80 GLU A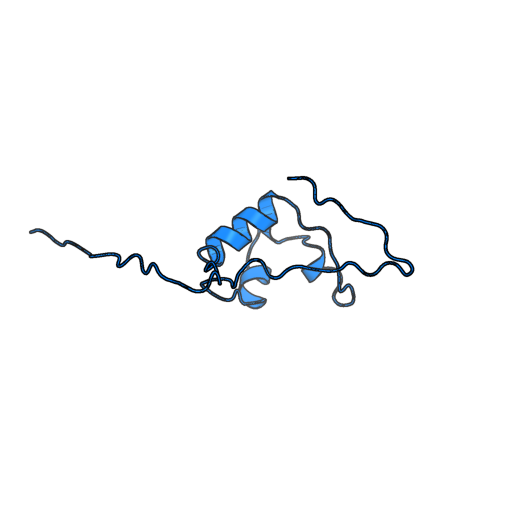 N 1
ATOM 616 C CA . GLU A 1 80 ? 11.944 25.176 1.011 1.00 45.88 80 GLU A CA 1
ATOM 617 C C . GLU A 1 80 ? 10.831 25.735 1.908 1.00 45.88 80 GLU A C 1
ATOM 619 O O . GLU A 1 80 ? 9.787 26.173 1.419 1.00 45.88 80 GLU A O 1
ATOM 624 N N . GLU A 1 81 ? 11.013 25.623 3.223 1.00 47.94 81 GLU A N 1
ATOM 625 C CA . GLU A 1 81 ? 10.232 26.388 4.190 1.00 47.94 81 GLU A CA 1
ATOM 626 C C . GLU A 1 81 ? 10.774 27.819 4.183 1.00 47.94 81 GLU A C 1
ATOM 628 O O . GLU A 1 81 ? 11.916 28.043 4.580 1.00 47.94 81 GLU A O 1
ATOM 633 N N . GLU A 1 82 ? 9.969 28.785 3.744 1.00 44.72 82 GLU A N 1
ATOM 634 C CA . GLU A 1 82 ? 10.186 30.182 4.114 1.00 44.72 82 GLU A CA 1
ATOM 635 C C . GLU A 1 82 ? 9.317 30.501 5.336 1.00 44.72 82 GLU A C 1
ATOM 637 O O . GLU A 1 82 ? 8.093 30.626 5.247 1.00 44.72 82 GLU A O 1
ATOM 642 N N . GLU A 1 83 ? 9.970 30.602 6.498 1.00 37.91 83 GLU A N 1
ATOM 643 C CA . GLU A 1 83 ? 9.540 31.516 7.554 1.00 37.91 83 GLU A CA 1
ATOM 644 C C . GLU A 1 83 ? 9.877 32.944 7.106 1.00 37.91 83 GLU A C 1
ATOM 646 O O . GLU A 1 83 ? 11.035 33.236 6.809 1.00 37.91 83 GLU A O 1
ATOM 651 N N . GLU A 1 84 ? 8.906 33.855 7.132 1.00 40.06 84 GLU A N 1
ATOM 652 C CA . GLU A 1 84 ? 9.193 35.290 7.178 1.00 40.06 84 GLU A CA 1
ATOM 653 C C . GLU A 1 84 ? 8.435 35.906 8.358 1.00 40.06 84 GLU A C 1
ATOM 655 O O . GLU A 1 84 ? 7.222 35.722 8.513 1.00 40.06 84 GLU A O 1
ATOM 660 N N . GLY A 1 85 ? 9.209 36.555 9.232 1.00 39.69 85 GLY A N 1
ATOM 661 C CA . GLY A 1 85 ? 8.747 37.347 10.370 1.00 39.69 85 GLY A CA 1
ATOM 662 C C . GLY A 1 85 ? 8.614 38.829 10.057 1.00 39.69 85 GLY A C 1
ATOM 663 O O . GLY A 1 85 ? 8.894 39.241 8.914 1.00 39.69 85 GLY A O 1
#

pLDDT: mean 72.76, std 18.56, range [36.72, 90.62]